Protein AF-A0A0C3SLC2-F1 (afdb_monomer_lite)

Organism: Guillardia theta (strain CCMP2712) (NCBI:txid905079)

Secondary structure (DSSP, 8-state):
-HHHHHHHHHHHHHHHHHHHHHHHHHHHHHHHHHHHHHHHHHHHHHTHHHHHHHHHHHHHHHHHHHHHHHHHHHHHHHHHHHS---GGG--TT-S---PPP---

Radius of gyration: 35.11 Å; chains: 1; bounding box: 66×22×99 Å

pLDDT: mean 87.23, std 9.76, range [55.03, 98.19]

Foldseek 3Di:
DVPVVVVVVVVVVVVVVVVVVVVVVVVVVVVVVVVVVVVVVVCCVPVVVVVVVVVVVLVVLVVVLVVVVVVLVVVVVCCVVPPVDDPVPDDPVSDDPDDRDDDD

Structure (mmCIF, N/CA/C/O backbone):
data_AF-A0A0C3SLC2-F1
#
_entry.id   AF-A0A0C3SLC2-F1
#
loop_
_atom_site.group_PDB
_atom_site.id
_atom_site.type_symbol
_atom_site.label_atom_id
_atom_site.label_alt_id
_atom_site.label_comp_id
_atom_site.label_asym_id
_atom_site.label_entity_id
_atom_site.label_seq_id
_atom_site.pdbx_PDB_ins_code
_atom_site.Cartn_x
_atom_site.Cartn_y
_atom_site.Cartn_z
_atom_site.occupancy
_atom_site.B_iso_or_equiv
_atom_site.auth_seq_id
_atom_site.auth_comp_id
_atom_site.auth_asym_id
_atom_site.auth_atom_id
_atom_site.pdbx_PDB_model_num
ATOM 1 N N . MET A 1 1 ? -28.965 -12.000 59.601 1.00 55.03 1 MET A N 1
ATOM 2 C CA . MET A 1 1 ? -29.906 -11.340 58.668 1.00 55.03 1 MET A CA 1
ATOM 3 C C . MET A 1 1 ? -29.358 -10.063 58.029 1.00 55.03 1 MET A C 1
ATOM 5 O O . MET A 1 1 ? -29.663 -9.844 56.874 1.00 55.03 1 MET A O 1
ATOM 9 N N . GLY A 1 2 ? -28.530 -9.235 58.686 1.00 63.81 2 GLY A N 1
ATOM 10 C CA . GLY A 1 2 ? -28.036 -7.986 58.066 1.00 63.81 2 GLY A CA 1
ATOM 11 C C . GLY A 1 2 ? -26.857 -8.105 57.081 1.00 63.81 2 GLY A C 1
ATOM 12 O O . GLY A 1 2 ? -26.556 -7.140 56.390 1.00 63.81 2 GLY A O 1
ATOM 13 N N . THR A 1 3 ? -26.159 -9.242 57.029 1.00 70.75 3 THR A N 1
ATOM 14 C CA . THR A 1 3 ? -24.989 -9.459 56.154 1.00 70.75 3 THR A CA 1
ATOM 15 C C . THR A 1 3 ? -25.359 -9.944 54.755 1.00 70.75 3 THR A C 1
ATOM 17 O O . THR A 1 3 ? -24.746 -9.498 53.793 1.00 70.75 3 THR A O 1
ATOM 20 N N . GLU A 1 4 ? -26.368 -10.807 54.637 1.00 70.81 4 GLU A N 1
ATOM 21 C CA . GLU A 1 4 ? -26.868 -11.307 53.346 1.00 70.81 4 GLU A CA 1
ATOM 22 C C . GLU A 1 4 ? -27.556 -10.194 52.547 1.00 70.81 4 GLU A C 1
ATOM 24 O O . GLU A 1 4 ? -27.229 -9.995 51.385 1.00 70.81 4 GLU A O 1
ATOM 29 N N . ILE A 1 5 ? -28.381 -9.367 53.202 1.00 75.69 5 ILE A N 1
ATOM 30 C CA . ILE A 1 5 ? -29.063 -8.225 52.563 1.00 75.69 5 ILE A CA 1
ATOM 31 C C . ILE A 1 5 ? -28.057 -7.240 51.942 1.00 75.69 5 ILE A C 1
ATOM 33 O O . ILE A 1 5 ? -28.233 -6.800 50.813 1.00 75.69 5 ILE A O 1
ATOM 37 N N . LYS A 1 6 ? -26.952 -6.944 52.641 1.00 79.50 6 LYS A N 1
ATOM 38 C CA . LYS A 1 6 ? -25.892 -6.063 52.117 1.00 79.50 6 LYS A CA 1
ATOM 39 C C . LYS A 1 6 ? -25.113 -6.681 50.956 1.00 79.50 6 LYS A C 1
ATOM 41 O O . LYS A 1 6 ? -24.596 -5.956 50.110 1.00 79.50 6 LYS A O 1
ATOM 46 N N . ALA A 1 7 ? -24.959 -8.004 50.951 1.00 82.44 7 ALA A N 1
ATOM 47 C CA . ALA A 1 7 ? -24.297 -8.708 49.859 1.00 82.44 7 ALA A CA 1
ATOM 48 C C . ALA A 1 7 ? -25.166 -8.695 48.593 1.00 82.44 7 ALA A C 1
ATOM 50 O O . ALA A 1 7 ? -24.637 -8.472 47.506 1.00 82.44 7 ALA A O 1
ATOM 51 N N . ASP A 1 8 ? -26.483 -8.843 48.748 1.00 81.25 8 ASP A N 1
ATOM 52 C CA . ASP A 1 8 ? -27.445 -8.751 47.650 1.00 81.25 8 ASP A CA 1
ATOM 53 C C . ASP A 1 8 ? -27.524 -7.329 47.074 1.00 81.25 8 ASP A C 1
ATOM 55 O O . ASP A 1 8 ? -27.442 -7.163 45.859 1.00 81.25 8 ASP A O 1
ATOM 59 N N . GLU A 1 9 ? -27.595 -6.294 47.921 1.00 86.25 9 GLU A N 1
ATOM 60 C CA . GLU A 1 9 ? -27.568 -4.884 47.486 1.00 86.25 9 GLU A CA 1
ATOM 61 C C . GLU A 1 9 ? -26.309 -4.569 46.669 1.00 86.25 9 GLU A C 1
ATOM 63 O O . GLU A 1 9 ? -26.393 -4.017 45.572 1.00 86.25 9 GLU A O 1
ATOM 68 N N . LYS A 1 10 ? -25.142 -5.005 47.154 1.00 88.19 10 LYS A N 1
ATOM 69 C CA . LYS A 1 10 ? -23.880 -4.849 46.426 1.00 88.19 10 LYS A CA 1
ATOM 70 C C . LYS A 1 10 ? -23.880 -5.612 45.099 1.00 88.19 10 LYS A C 1
ATOM 72 O O . LYS A 1 10 ? -23.393 -5.096 44.097 1.00 88.19 10 LYS A O 1
ATOM 77 N N . GLY A 1 11 ? -24.425 -6.827 45.078 1.00 86.94 11 GLY A N 1
ATOM 78 C CA . GLY A 1 11 ? -24.549 -7.621 43.856 1.00 86.94 11 GLY A CA 1
ATOM 79 C C . GLY A 1 11 ? -25.418 -6.936 42.798 1.00 86.94 11 GLY A C 1
ATOM 80 O O . GLY A 1 11 ? -25.085 -6.976 41.613 1.00 86.94 11 GLY A O 1
ATOM 81 N N . ILE A 1 12 ? -26.494 -6.266 43.219 1.00 91.19 12 ILE A N 1
ATOM 82 C CA . ILE A 1 12 ? -27.358 -5.468 42.341 1.00 91.19 12 ILE A CA 1
ATOM 83 C C . ILE A 1 12 ? -26.593 -4.259 41.793 1.00 91.19 12 ILE A C 1
ATOM 85 O O . ILE A 1 12 ? -26.577 -4.064 40.579 1.00 91.19 12 ILE A O 1
ATOM 89 N N . GLU A 1 13 ? -25.908 -3.494 42.647 1.00 92.06 13 GLU A N 1
ATOM 90 C CA . GLU A 1 13 ? -25.113 -2.332 42.221 1.00 92.06 13 GLU A CA 1
ATOM 91 C C . GLU A 1 13 ? -24.005 -2.716 41.227 1.00 92.06 13 GLU A C 1
ATOM 93 O O . GLU A 1 13 ? -23.833 -2.065 40.191 1.00 92.06 13 GLU A O 1
ATOM 98 N N . ASP A 1 14 ? -23.281 -3.806 41.496 1.00 92.69 14 ASP A N 1
ATOM 99 C CA . ASP A 1 14 ? -22.228 -4.315 40.615 1.00 92.69 14 ASP A CA 1
ATOM 100 C C . ASP A 1 14 ? -22.802 -4.718 39.243 1.00 92.69 14 ASP A C 1
ATOM 102 O O . ASP A 1 14 ? -22.228 -4.395 38.193 1.00 92.69 14 ASP A O 1
ATOM 106 N N . TYR A 1 15 ? -23.965 -5.375 39.235 1.00 94.44 15 TYR A N 1
ATOM 107 C CA . TYR A 1 15 ? -24.653 -5.794 38.016 1.00 94.44 15 TYR A CA 1
ATOM 108 C C . TYR A 1 15 ? -25.186 -4.606 37.201 1.00 94.44 15 TYR A C 1
ATOM 110 O O . TYR A 1 15 ? -24.998 -4.546 35.981 1.00 94.44 15 TYR A O 1
ATOM 118 N N . GLU A 1 16 ? -25.800 -3.621 37.855 1.00 95.56 16 GLU A N 1
ATOM 119 C CA . GLU A 1 16 ? -26.253 -2.382 37.216 1.00 95.56 16 GLU A CA 1
ATOM 120 C C . GLU A 1 16 ? -25.080 -1.591 36.624 1.00 95.56 16 GLU A C 1
ATOM 122 O O . GLU A 1 16 ? -25.159 -1.103 35.487 1.00 95.56 16 GLU A O 1
ATOM 127 N N . GLY A 1 17 ? -23.957 -1.532 37.344 1.00 95.88 17 GLY A N 1
ATOM 128 C CA . GLY A 1 17 ? -22.719 -0.917 36.879 1.00 95.88 17 GLY A CA 1
ATOM 129 C C . GLY A 1 17 ? -22.146 -1.602 35.637 1.00 95.88 17 GLY A C 1
ATOM 130 O O . GLY A 1 17 ? -21.649 -0.929 34.726 1.00 95.88 17 GLY A O 1
ATOM 131 N N . GLU A 1 18 ? -22.227 -2.928 35.551 1.00 96.44 18 GLU A N 1
ATOM 132 C CA . GLU A 1 18 ? -21.789 -3.671 34.367 1.00 96.44 18 GLU A CA 1
ATOM 133 C C . GLU A 1 18 ? -22.730 -3.461 33.173 1.00 96.44 18 GLU A C 1
ATOM 135 O O . GLU A 1 18 ? -22.276 -3.194 32.056 1.00 96.44 18 GLU A O 1
ATOM 140 N N . ILE A 1 19 ? -24.048 -3.459 33.397 1.00 97.12 19 ILE A N 1
ATOM 141 C CA . ILE A 1 19 ? -25.031 -3.129 32.354 1.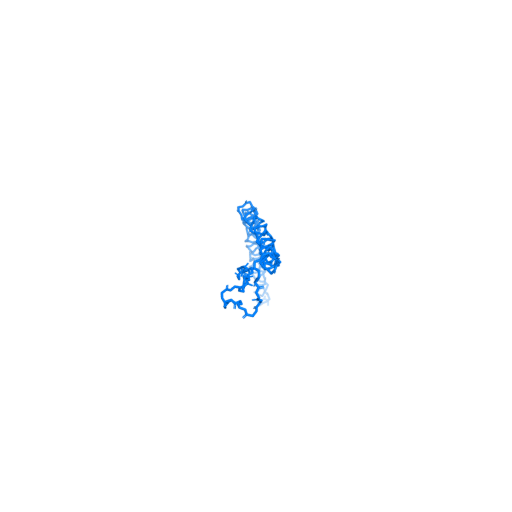00 97.12 19 ILE A CA 1
ATOM 142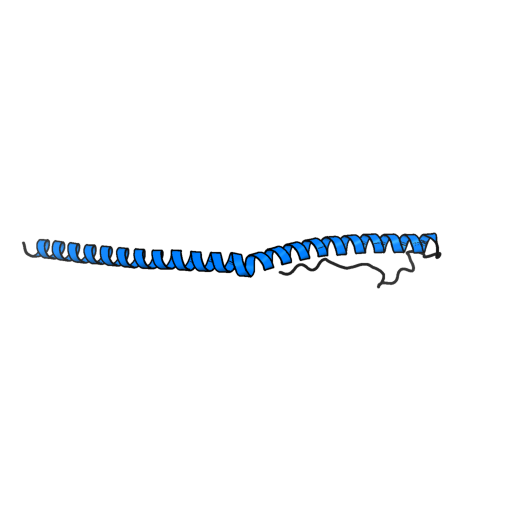 C C . ILE A 1 19 ? -24.774 -1.732 31.784 1.00 97.12 19 ILE A C 1
ATOM 144 O O . ILE A 1 19 ? -24.828 -1.540 30.563 1.00 97.12 19 ILE A O 1
ATOM 148 N N . LEU A 1 20 ? -24.500 -0.746 32.640 1.00 96.88 20 LEU A N 1
ATOM 149 C CA . LEU A 1 20 ? -24.211 0.616 32.204 1.00 96.88 20 LEU A CA 1
ATOM 150 C C . LEU A 1 20 ? -22.947 0.665 31.336 1.00 96.88 20 LEU A C 1
ATOM 152 O O . LEU A 1 20 ? -22.976 1.252 30.248 1.00 96.88 20 LEU A O 1
ATOM 156 N N . ARG A 1 21 ? -21.870 -0.002 31.765 1.00 97.19 21 ARG A N 1
ATOM 157 C CA . ARG A 1 21 ? -20.616 -0.108 31.003 1.00 97.19 21 ARG A CA 1
ATOM 158 C C . ARG A 1 21 ? -20.832 -0.748 29.636 1.00 97.19 21 ARG A C 1
ATOM 160 O O . ARG A 1 21 ? -20.379 -0.206 28.623 1.00 97.19 21 ARG A O 1
ATOM 167 N N . LEU A 1 22 ? -21.580 -1.848 29.571 1.00 97.88 22 LEU A N 1
ATOM 168 C CA . LEU A 1 22 ? -21.890 -2.529 28.314 1.00 97.88 22 LEU A CA 1
ATOM 169 C C . LEU A 1 22 ? -22.734 -1.658 27.376 1.00 97.88 22 LEU A C 1
ATOM 171 O O . LEU A 1 22 ? -22.454 -1.602 26.175 1.00 97.88 22 LEU A O 1
ATOM 175 N N . LYS A 1 23 ? -23.723 -0.921 27.897 1.00 97.88 23 LYS A N 1
ATOM 176 C CA . LYS A 1 23 ? -24.522 0.030 27.105 1.00 97.88 23 LYS A CA 1
ATOM 177 C C . LYS A 1 23 ? -23.649 1.137 26.517 1.00 97.88 23 LYS A C 1
ATOM 179 O O . LYS A 1 23 ? -23.709 1.385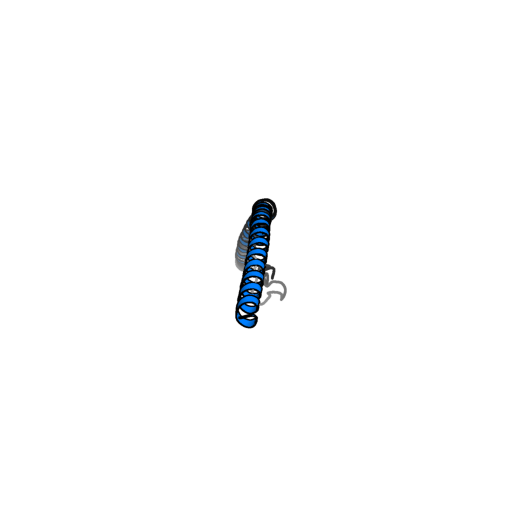 25.314 1.00 97.88 23 LYS A O 1
ATOM 184 N N . GLN A 1 24 ? -22.791 1.752 27.328 1.00 97.69 24 GLN A N 1
ATOM 185 C CA . GLN A 1 24 ? -21.860 2.782 26.863 1.00 97.69 24 GLN A CA 1
ATOM 186 C C . GLN A 1 24 ? -20.899 2.235 25.804 1.00 97.69 24 GLN A C 1
ATOM 188 O O . GLN A 1 24 ? -20.687 2.869 24.767 1.00 97.69 24 GLN A O 1
ATOM 193 N N . ARG A 1 25 ? -20.364 1.026 26.014 1.00 97.56 25 ARG A N 1
ATOM 194 C CA . ARG A 1 25 ? -19.469 0.376 25.054 1.00 97.56 25 ARG A CA 1
ATOM 195 C C . ARG A 1 25 ? -20.171 0.084 23.733 1.00 97.56 25 ARG A C 1
ATOM 197 O O . ARG A 1 25 ? -19.587 0.328 22.680 1.00 97.56 25 ARG A O 1
ATOM 204 N N . LYS A 1 26 ? -21.418 -0.388 23.774 1.00 97.88 26 LYS A N 1
ATOM 205 C CA . LYS A 1 26 ? -22.240 -0.621 22.581 1.00 97.88 26 LYS A CA 1
ATOM 206 C C . LYS A 1 26 ? -22.437 0.665 21.782 1.00 97.88 26 LYS A C 1
ATOM 208 O O . LYS A 1 26 ? -22.209 0.663 20.576 1.00 97.88 26 LYS A O 1
ATOM 213 N N . GLU A 1 27 ? -22.815 1.759 22.438 1.00 97.81 27 GLU A N 1
ATOM 214 C CA . GLU A 1 27 ? -23.023 3.041 21.756 1.00 97.81 27 GLU A CA 1
ATOM 215 C C . GLU A 1 27 ? -21.722 3.616 21.187 1.00 97.81 27 GLU A C 1
ATOM 217 O O . GLU A 1 27 ? -21.700 4.108 20.059 1.00 97.81 27 GLU A O 1
ATOM 222 N N . PHE A 1 28 ? -20.609 3.475 21.906 1.00 97.56 28 PHE A N 1
ATOM 223 C CA . PHE A 1 28 ? -19.291 3.831 21.387 1.00 97.56 28 PHE A CA 1
ATOM 224 C C . PHE A 1 28 ? -18.928 3.031 20.128 1.00 97.56 28 PHE A C 1
ATOM 226 O O . PHE A 1 28 ? -18.495 3.607 19.131 1.00 97.56 28 PHE A O 1
ATOM 233 N N . LEU A 1 29 ? -19.127 1.710 20.145 1.00 98.19 29 LEU A N 1
ATOM 234 C CA . LEU A 1 29 ? -18.819 0.849 19.002 1.00 98.19 29 LEU A CA 1
ATOM 235 C C . LEU A 1 29 ? -19.706 1.160 17.795 1.00 98.19 29 LEU A C 1
ATOM 237 O O . LEU A 1 29 ? -19.191 1.231 16.684 1.00 98.19 29 LEU A O 1
ATOM 241 N N . LYS A 1 30 ? -21.002 1.418 17.998 1.00 98.06 30 LYS A N 1
ATOM 242 C CA . LYS A 1 30 ? -21.900 1.858 16.919 1.00 98.06 30 LYS A CA 1
ATOM 243 C C . LYS A 1 30 ? -21.397 3.134 16.250 1.00 98.06 30 LYS A C 1
ATOM 245 O O . LYS A 1 30 ? -21.322 3.181 15.027 1.00 98.06 30 LYS A O 1
ATOM 250 N N . LYS A 1 31 ? -20.994 4.138 17.039 1.00 97.75 31 LYS A N 1
ATOM 251 C CA . LYS A 1 31 ? -20.415 5.382 16.505 1.00 97.75 31 LYS A CA 1
ATOM 252 C C . LYS A 1 31 ? -19.146 5.112 15.701 1.00 97.75 31 LYS A C 1
ATOM 254 O O . LYS A 1 31 ? -19.009 5.628 14.599 1.00 97.75 31 LYS A O 1
ATOM 259 N N . ARG A 1 32 ? -18.253 4.256 16.212 1.00 97.88 32 ARG A N 1
ATOM 260 C CA . ARG A 1 32 ? -17.026 3.875 15.496 1.00 97.88 32 ARG A CA 1
ATOM 261 C C . ARG A 1 32 ? -17.293 3.151 14.184 1.00 97.88 32 ARG A C 1
ATOM 263 O O . ARG A 1 32 ? -16.561 3.376 13.232 1.00 97.88 32 ARG A O 1
ATOM 270 N N . ILE A 1 33 ? -18.305 2.288 14.127 1.00 98.00 33 ILE A N 1
ATOM 271 C CA . ILE A 1 33 ? -18.667 1.590 12.888 1.00 98.00 33 ILE A CA 1
ATOM 272 C C . ILE A 1 33 ? -19.071 2.605 11.818 1.00 98.00 33 ILE A C 1
ATOM 274 O O . ILE A 1 33 ? -18.523 2.554 10.723 1.00 98.00 33 ILE A O 1
ATOM 278 N N . VAL A 1 34 ? -19.952 3.551 12.155 1.00 97.75 34 VAL A N 1
ATOM 279 C CA . VAL A 1 34 ? -20.393 4.596 11.217 1.00 97.75 34 VAL A CA 1
ATOM 280 C C . VAL A 1 34 ? -19.208 5.442 10.748 1.00 97.75 34 VAL A C 1
ATOM 282 O O . VAL A 1 34 ? -18.988 5.571 9.550 1.00 97.75 34 VAL A O 1
ATOM 285 N N . GLN A 1 35 ? -18.374 5.921 11.676 1.00 96.94 35 GLN A N 1
ATOM 286 C CA . GLN A 1 35 ? -17.183 6.712 11.339 1.00 96.94 35 GLN A CA 1
ATOM 287 C C . GLN A 1 35 ? -16.205 5.952 10.436 1.00 96.94 35 GLN A C 1
ATOM 289 O O . GLN A 1 35 ? -15.666 6.513 9.487 1.00 96.94 35 GLN A O 1
ATOM 294 N N . ASN A 1 36 ? -15.977 4.666 10.708 1.00 96.81 36 ASN A N 1
ATOM 295 C CA . ASN A 1 36 ? -15.097 3.841 9.886 1.00 96.81 36 ASN A CA 1
ATOM 296 C C . ASN A 1 36 ? -15.679 3.606 8.486 1.00 96.81 36 ASN A C 1
ATOM 298 O O . ASN A 1 36 ? -14.923 3.562 7.521 1.00 96.81 36 ASN A O 1
ATOM 302 N N . GLN A 1 37 ? -17.000 3.449 8.367 1.00 97.25 37 GLN A N 1
ATOM 303 C CA . GLN A 1 37 ? -17.675 3.306 7.076 1.00 97.25 37 GLN A CA 1
ATOM 304 C C . GLN A 1 37 ? -17.572 4.590 6.249 1.00 97.25 37 GLN A C 1
ATOM 306 O O . GLN A 1 37 ? -17.235 4.525 5.070 1.00 97.25 37 GLN A O 1
ATOM 311 N N . GLU A 1 38 ? -17.796 5.751 6.867 1.00 95.81 38 GLU A N 1
ATOM 312 C CA . GLU A 1 38 ? -17.618 7.056 6.220 1.00 95.81 38 GLU A CA 1
ATOM 313 C C . GLU A 1 38 ? -16.169 7.263 5.771 1.00 95.81 38 GLU A C 1
ATOM 315 O O . GLU A 1 38 ? -15.916 7.679 4.640 1.00 95.81 38 GLU A O 1
ATOM 320 N N . TRP A 1 39 ? -15.210 6.917 6.632 1.00 95.25 39 TRP A N 1
ATOM 321 C CA . TRP A 1 39 ? -13.791 7.009 6.310 1.00 95.25 39 TRP A CA 1
ATOM 322 C C . TRP A 1 39 ? -13.396 6.086 5.152 1.00 95.25 39 TRP A C 1
ATOM 324 O O . TRP A 1 39 ? -12.703 6.528 4.238 1.00 95.25 39 TRP A O 1
ATOM 334 N N . ALA A 1 40 ? -13.866 4.835 5.149 1.00 94.44 40 ALA A N 1
ATOM 335 C CA . ALA A 1 40 ? -13.606 3.893 4.062 1.00 94.44 40 ALA A CA 1
ATOM 336 C C . ALA A 1 40 ? -14.199 4.391 2.735 1.00 94.44 40 ALA A C 1
ATOM 338 O O . ALA A 1 40 ? -13.503 4.421 1.726 1.00 94.44 40 ALA A O 1
ATOM 339 N N . ALA A 1 41 ? -15.440 4.888 2.752 1.00 94.88 41 ALA A N 1
ATOM 340 C CA . ALA A 1 41 ? -16.073 5.454 1.564 1.00 94.88 41 ALA A CA 1
ATOM 341 C C . ALA A 1 41 ? -15.312 6.678 1.024 1.00 94.88 41 ALA A C 1
ATOM 343 O O . ALA A 1 41 ? -15.152 6.833 -0.188 1.00 94.88 41 ALA A O 1
ATOM 344 N N . HIS A 1 42 ? -14.811 7.541 1.912 1.00 93.00 42 HIS A N 1
ATOM 345 C CA . HIS A 1 42 ? -13.971 8.671 1.525 1.00 93.00 42 HIS A CA 1
ATOM 346 C C . HIS A 1 42 ? -12.629 8.209 0.942 1.00 93.00 42 HIS A C 1
ATOM 348 O O . HIS A 1 42 ? -12.166 8.761 -0.055 1.00 93.00 42 HIS A O 1
ATOM 354 N N . TYR A 1 43 ? -12.002 7.194 1.538 1.00 91.25 43 TYR A N 1
ATOM 355 C CA . TYR A 1 43 ? -10.763 6.619 1.025 1.00 91.25 43 TYR A CA 1
ATOM 356 C C . TYR A 1 43 ? -10.948 6.050 -0.385 1.00 91.25 43 TYR A C 1
ATOM 358 O O . TYR A 1 43 ? -10.199 6.410 -1.294 1.00 91.25 43 TYR A O 1
ATOM 366 N N . ASP A 1 44 ? -11.979 5.235 -0.594 1.00 90.31 44 ASP A N 1
ATOM 367 C CA . ASP A 1 44 ? -12.267 4.622 -1.892 1.00 90.31 44 ASP A CA 1
ATOM 368 C C . ASP A 1 44 ? -12.538 5.671 -2.972 1.00 90.31 44 ASP A C 1
ATOM 370 O O . ASP A 1 44 ? -12.112 5.509 -4.114 1.00 90.31 44 ASP A O 1
ATOM 374 N N . LYS A 1 45 ? -13.205 6.773 -2.613 1.00 90.06 45 LYS A N 1
ATOM 375 C CA . LYS A 1 45 ? -13.501 7.868 -3.538 1.00 90.06 45 LYS A CA 1
ATOM 376 C C . LYS A 1 45 ? -12.265 8.695 -3.896 1.00 90.06 45 LYS A C 1
ATOM 378 O O . LYS A 1 45 ? -12.044 8.975 -5.071 1.00 90.06 45 LYS A O 1
ATOM 383 N N . GLU A 1 46 ? -11.502 9.129 -2.899 1.00 87.94 46 GLU A N 1
ATOM 384 C CA . GLU A 1 46 ? -10.444 10.129 -3.094 1.00 87.94 46 GLU A CA 1
ATOM 385 C C . GLU A 1 46 ? -9.079 9.483 -3.379 1.00 87.94 46 GLU A C 1
ATOM 387 O O . GLU A 1 46 ? -8.324 9.957 -4.227 1.00 87.94 46 GLU A O 1
ATOM 392 N N . PHE A 1 47 ? -8.759 8.372 -2.709 1.00 85.12 47 PHE A N 1
ATOM 393 C CA . PHE A 1 47 ? -7.456 7.707 -2.806 1.00 85.12 47 PHE A CA 1
ATOM 394 C C . PHE A 1 47 ? -7.478 6.470 -3.704 1.00 85.12 47 PHE A C 1
ATOM 396 O O . PHE A 1 47 ? -6.482 6.205 -4.378 1.00 85.12 47 PHE A O 1
ATOM 403 N N . GLY A 1 48 ? -8.598 5.749 -3.782 1.00 87.94 48 GLY A N 1
ATOM 404 C CA . GLY A 1 48 ? -8.749 4.581 -4.659 1.00 87.94 48 GLY A CA 1
ATOM 405 C C . GLY A 1 48 ? -8.310 4.837 -6.113 1.00 87.94 48 GLY A C 1
ATOM 406 O O . GLY A 1 48 ? -7.462 4.101 -6.627 1.00 87.94 48 GLY A O 1
ATOM 407 N N . PRO A 1 49 ? -8.781 5.914 -6.778 1.00 91.81 49 PRO A N 1
ATOM 408 C CA . PRO A 1 49 ? -8.360 6.249 -8.138 1.00 91.81 49 PRO A CA 1
ATOM 409 C C . PRO A 1 49 ? -6.870 6.583 -8.255 1.00 91.81 49 PRO A C 1
ATOM 411 O O . PRO A 1 49 ? -6.252 6.293 -9.279 1.00 91.81 49 PRO A O 1
ATOM 414 N N . PHE A 1 50 ? -6.284 7.193 -7.222 1.00 88.12 50 PHE A N 1
ATOM 415 C CA . PHE A 1 50 ? -4.858 7.505 -7.197 1.00 88.12 50 PHE A CA 1
ATOM 416 C C . PHE A 1 50 ? -4.015 6.231 -7.125 1.00 88.12 50 PHE A C 1
ATOM 418 O O . PHE A 1 50 ? -3.087 6.082 -7.916 1.00 88.12 50 PHE A O 1
ATOM 425 N N . VAL A 1 51 ? -4.371 5.293 -6.241 1.00 88.31 51 VAL A N 1
ATOM 426 C CA . VAL A 1 51 ? -3.691 3.992 -6.124 1.00 88.31 51 VAL A CA 1
ATOM 427 C C . VAL A 1 51 ? -3.789 3.219 -7.439 1.00 88.31 51 VAL A C 1
ATOM 429 O O . VAL A 1 51 ? -2.777 2.750 -7.952 1.00 88.31 51 VAL A O 1
ATOM 432 N N . ALA A 1 52 ? -4.977 3.174 -8.047 1.00 88.94 52 ALA A N 1
ATOM 433 C CA . ALA A 1 52 ? -5.171 2.511 -9.334 1.00 88.94 52 ALA A CA 1
ATOM 434 C C . ALA A 1 52 ? -4.310 3.128 -10.451 1.00 88.94 52 ALA A C 1
ATOM 436 O O . ALA A 1 52 ? -3.666 2.402 -11.210 1.00 88.94 52 ALA A O 1
ATOM 437 N N . LYS A 1 53 ? -4.251 4.466 -10.533 1.00 89.25 53 LYS A N 1
ATOM 438 C CA . LYS A 1 53 ? -3.376 5.160 -11.489 1.00 89.25 53 LYS A CA 1
ATOM 439 C C . LYS A 1 53 ? -1.908 4.881 -11.221 1.00 89.25 53 LYS A C 1
ATOM 441 O O . LYS A 1 53 ? -1.153 4.660 -12.159 1.00 89.25 53 LYS A O 1
ATOM 446 N N . TYR A 1 54 ? -1.498 4.908 -9.963 1.00 88.81 54 TYR A N 1
ATOM 447 C CA . TYR A 1 54 ? -0.126 4.624 -9.580 1.00 88.81 54 TYR A CA 1
ATOM 448 C C . TYR A 1 54 ? 0.291 3.210 -10.017 1.00 88.81 54 TYR A C 1
ATOM 450 O O . TYR A 1 54 ? 1.323 3.056 -10.669 1.00 88.81 54 TYR A O 1
ATOM 458 N N . ASP A 1 55 ? -0.546 2.199 -9.782 1.00 88.56 55 ASP A N 1
ATOM 459 C CA . ASP A 1 55 ? -0.299 0.829 -10.248 1.00 88.56 55 ASP A CA 1
ATOM 460 C C . ASP A 1 55 ? -0.208 0.734 -11.777 1.00 88.56 55 ASP A C 1
ATOM 462 O O . ASP A 1 55 ? 0.632 0.005 -12.316 1.00 88.56 55 ASP A O 1
ATOM 466 N N . GLU A 1 56 ? -1.057 1.469 -12.498 1.00 91.00 56 GLU A N 1
ATOM 467 C CA . GLU A 1 56 ? -0.986 1.561 -13.955 1.00 91.00 56 GLU A CA 1
ATOM 468 C C . GLU A 1 56 ? 0.339 2.186 -14.415 1.00 91.00 56 GLU A C 1
ATOM 470 O O . GLU A 1 56 ? 1.032 1.606 -15.255 1.00 91.00 56 GLU A O 1
ATOM 475 N N . PHE A 1 57 ? 0.734 3.319 -13.830 1.00 89.69 57 PHE A N 1
ATOM 476 C CA . PHE A 1 57 ? 2.002 3.982 -14.136 1.00 89.69 57 PHE A CA 1
ATOM 477 C C . PHE A 1 57 ? 3.194 3.056 -13.896 1.00 89.69 57 PHE A C 1
ATOM 479 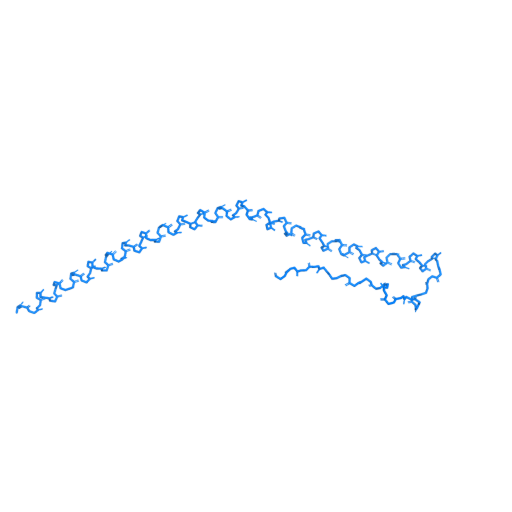O O . PHE A 1 57 ? 4.080 2.966 -14.745 1.00 89.69 57 PHE A O 1
ATOM 486 N N . MET A 1 58 ? 3.199 2.309 -12.793 1.00 88.44 58 MET A N 1
ATOM 487 C CA . MET A 1 58 ? 4.269 1.359 -12.484 1.00 88.44 58 MET A CA 1
ATOM 488 C C . MET A 1 58 ? 4.372 0.238 -13.527 1.00 88.44 58 MET A C 1
ATOM 490 O O . MET A 1 58 ? 5.478 -0.127 -13.936 1.00 88.44 58 MET A O 1
ATOM 494 N N . LYS A 1 59 ? 3.238 -0.271 -14.028 1.00 88.62 59 LYS A N 1
ATOM 495 C CA . LYS A 1 59 ? 3.220 -1.247 -15.132 1.00 88.62 59 LYS A CA 1
ATOM 496 C C . LYS A 1 59 ? 3.758 -0.643 -16.429 1.00 88.62 59 LYS A C 1
ATOM 498 O O . LYS A 1 59 ? 4.551 -1.285 -17.116 1.00 88.62 59 LYS A O 1
ATOM 503 N N . GLN A 1 60 ? 3.367 0.588 -16.757 1.00 89.88 60 GLN A N 1
ATOM 504 C CA . GLN A 1 60 ? 3.863 1.282 -17.947 1.00 89.88 60 GLN A CA 1
ATOM 505 C C . GLN A 1 60 ? 5.372 1.543 -17.865 1.00 89.88 60 GLN A C 1
ATOM 507 O O . GLN A 1 60 ? 6.080 1.334 -18.851 1.00 89.88 60 GLN A O 1
ATOM 512 N N . MET A 1 61 ? 5.893 1.924 -16.694 1.00 88.88 61 MET A N 1
ATOM 513 C CA . MET A 1 61 ? 7.333 2.098 -16.495 1.00 88.88 61 MET A CA 1
ATOM 514 C C . MET A 1 61 ? 8.103 0.801 -16.759 1.00 88.88 61 MET A C 1
ATOM 516 O O . MET A 1 61 ? 9.101 0.835 -17.475 1.00 88.88 61 MET A O 1
ATOM 520 N N . ASP A 1 62 ? 7.641 -0.346 -16.253 1.00 87.00 62 ASP A N 1
ATOM 521 C CA . ASP A 1 62 ? 8.288 -1.641 -16.519 1.00 87.00 62 ASP A CA 1
ATOM 522 C C . ASP A 1 62 ? 8.368 -1.950 -18.025 1.00 87.00 62 ASP A C 1
ATOM 524 O O . ASP A 1 62 ? 9.423 -2.340 -18.533 1.00 87.00 62 ASP A O 1
ATOM 528 N N . VAL A 1 63 ? 7.284 -1.691 -18.763 1.00 90.50 63 VAL A N 1
ATOM 529 C CA . VAL A 1 63 ? 7.259 -1.833 -20.227 1.00 90.50 63 VAL A CA 1
ATOM 530 C C . VAL A 1 63 ? 8.262 -0.887 -20.894 1.00 90.50 63 VAL A C 1
ATOM 532 O O . VAL A 1 63 ? 9.019 -1.321 -21.764 1.00 90.50 63 VAL A O 1
ATOM 535 N N . LEU A 1 64 ? 8.328 0.379 -20.474 1.00 90.00 64 LEU A N 1
ATOM 536 C CA . LEU A 1 64 ? 9.279 1.355 -21.018 1.00 90.00 64 LEU A CA 1
ATOM 537 C C . LEU A 1 64 ? 10.731 0.925 -20.794 1.00 90.00 64 LEU A C 1
ATOM 539 O O . LEU A 1 64 ? 11.525 0.954 -21.734 1.00 90.00 64 LEU A O 1
ATOM 543 N N . TYR A 1 65 ? 11.082 0.464 -19.591 1.00 88.75 65 TYR A N 1
ATOM 544 C CA . TYR A 1 65 ? 12.432 -0.024 -19.304 1.00 88.75 65 TYR A CA 1
ATOM 545 C C . TYR A 1 65 ? 12.783 -1.270 -20.119 1.00 88.75 65 TYR A C 1
ATOM 547 O O . TYR A 1 65 ? 13.904 -1.373 -20.625 1.00 88.75 65 TYR A O 1
ATOM 555 N N . LYS A 1 66 ? 11.844 -2.210 -20.282 1.00 88.56 66 LYS A N 1
ATOM 556 C CA . LYS A 1 66 ? 12.034 -3.388 -21.143 1.00 88.56 66 LYS A CA 1
ATOM 557 C C . LYS A 1 66 ? 12.267 -2.981 -22.595 1.00 88.56 66 LYS A C 1
ATOM 559 O O . LYS A 1 66 ? 13.237 -3.430 -23.201 1.00 88.56 66 LYS A O 1
ATOM 564 N N . ASN A 1 67 ? 11.445 -2.079 -23.124 1.00 90.88 67 ASN A N 1
ATOM 565 C CA . ASN A 1 67 ? 11.580 -1.581 -24.490 1.00 90.88 67 ASN A CA 1
ATOM 566 C C . ASN A 1 67 ? 12.906 -0.842 -24.702 1.00 90.88 67 ASN A C 1
ATOM 568 O O . ASN A 1 67 ? 13.575 -1.072 -25.706 1.00 90.88 67 ASN A O 1
ATOM 572 N N . ALA A 1 68 ? 13.327 -0.009 -23.747 1.00 89.88 68 ALA A N 1
ATOM 573 C CA . ALA A 1 68 ? 14.605 0.692 -23.810 1.00 89.88 68 ALA A CA 1
ATOM 574 C C . ALA A 1 68 ? 15.796 -0.281 -23.857 1.00 89.88 68 ALA A C 1
ATOM 576 O O . ALA A 1 68 ? 16.701 -0.091 -24.667 1.00 89.88 68 ALA A O 1
ATOM 577 N N . LYS A 1 69 ? 15.769 -1.367 -23.068 1.00 88.88 69 LYS A N 1
ATOM 578 C CA . LYS A 1 69 ? 16.793 -2.429 -23.124 1.00 88.88 69 LYS A CA 1
ATOM 579 C C . LYS A 1 69 ? 16.864 -3.093 -24.496 1.00 88.88 69 LYS A C 1
ATOM 581 O O . LYS A 1 69 ? 17.959 -3.273 -25.023 1.00 88.88 69 LYS A O 1
ATOM 586 N N . VAL A 1 70 ? 15.711 -3.437 -25.072 1.00 91.19 70 VAL A N 1
ATOM 587 C CA . VAL A 1 70 ? 15.638 -4.047 -26.409 1.00 91.19 70 VAL A CA 1
ATOM 588 C C . VAL A 1 70 ? 16.196 -3.091 -27.460 1.00 91.19 70 VAL A C 1
ATOM 590 O O . VAL A 1 70 ? 17.100 -3.461 -28.200 1.00 91.19 70 VAL A O 1
ATOM 593 N N . LYS A 1 71 ? 15.740 -1.835 -27.474 1.00 91.12 71 LYS A N 1
ATOM 594 C CA . LYS A 1 71 ? 16.201 -0.838 -28.449 1.00 91.12 71 LYS A CA 1
ATOM 595 C C . LYS A 1 71 ? 17.676 -0.491 -28.309 1.00 91.12 71 LYS A C 1
ATOM 597 O O . LYS A 1 71 ? 18.339 -0.273 -29.316 1.00 91.12 71 LYS A O 1
ATOM 602 N N . HIS A 1 72 ? 18.208 -0.502 -27.092 1.00 89.19 72 HIS A N 1
ATOM 603 C CA . HIS A 1 72 ? 19.642 -0.370 -26.871 1.00 89.19 72 HIS A CA 1
ATOM 604 C C . HIS A 1 72 ? 20.422 -1.535 -27.502 1.00 89.19 72 HIS A C 1
ATOM 606 O O . HIS A 1 72 ? 21.427 -1.314 -28.172 1.00 89.19 72 HIS A O 1
ATOM 612 N N . ALA A 1 73 ? 19.957 -2.776 -27.325 1.00 88.38 73 ALA A N 1
ATOM 613 C CA . ALA A 1 73 ? 20.580 -3.943 -27.949 1.00 88.38 73 ALA A CA 1
ATOM 614 C C . ALA A 1 73 ? 20.482 -3.906 -29.486 1.00 88.38 73 ALA A C 1
ATOM 616 O O . ALA A 1 73 ? 21.465 -4.207 -30.160 1.00 88.38 73 ALA A O 1
ATOM 617 N N . ASP A 1 74 ? 19.336 -3.492 -30.034 1.00 91.75 74 ASP A N 1
ATOM 618 C CA . ASP A 1 74 ? 19.150 -3.308 -31.479 1.00 91.75 74 ASP A CA 1
ATOM 619 C C . ASP A 1 74 ? 20.111 -2.245 -32.037 1.00 91.75 74 ASP A C 1
ATOM 621 O O . ASP A 1 74 ? 20.724 -2.449 -33.083 1.00 91.75 74 ASP A O 1
ATOM 625 N N . GLY A 1 75 ? 20.298 -1.133 -31.318 1.00 88.94 75 GLY A N 1
ATOM 626 C CA . GLY A 1 75 ? 21.242 -0.081 -31.698 1.00 88.94 75 GLY A CA 1
ATOM 627 C C . GLY A 1 75 ? 22.689 -0.574 -31.754 1.00 88.94 75 GLY A C 1
ATOM 628 O O . GLY A 1 75 ? 23.406 -0.252 -32.697 1.00 88.94 75 GLY A O 1
ATOM 629 N N . LEU A 1 76 ? 23.109 -1.408 -30.795 1.00 88.38 76 LEU A N 1
ATOM 630 C CA . LEU A 1 76 ? 24.442 -2.020 -30.825 1.00 88.38 76 LEU A CA 1
ATOM 631 C C . LEU A 1 76 ? 24.628 -2.924 -32.049 1.00 88.38 76 LEU A C 1
ATOM 633 O O . LEU A 1 76 ? 25.672 -2.851 -32.689 1.00 88.38 76 LEU A O 1
ATOM 637 N N . LYS A 1 77 ? 23.620 -3.730 -32.408 1.00 90.00 77 LYS A N 1
ATOM 638 C CA . LYS A 1 77 ? 23.678 -4.564 -33.621 1.00 90.00 77 LYS A CA 1
ATOM 639 C C . LYS A 1 77 ? 23.839 -3.718 -34.879 1.00 90.00 77 LYS A C 1
ATOM 641 O O . LYS A 1 77 ? 24.720 -3.995 -35.678 1.00 90.00 77 LYS A O 1
ATOM 646 N N . LEU A 1 78 ? 23.059 -2.645 -35.005 1.00 93.12 78 LEU A N 1
ATOM 647 C CA . LEU A 1 78 ? 23.145 -1.727 -36.141 1.00 93.12 78 LEU A CA 1
ATOM 648 C C . LEU A 1 78 ? 24.543 -1.107 -36.274 1.00 93.12 78 LEU A C 1
ATOM 650 O O . LEU A 1 78 ? 25.067 -0.998 -37.380 1.00 93.12 78 LEU A O 1
ATOM 654 N N . LEU A 1 79 ? 25.168 -0.729 -35.156 1.00 89.75 79 LEU A N 1
ATOM 655 C CA . LEU A 1 79 ? 26.538 -0.213 -35.157 1.00 89.75 79 LEU A CA 1
ATOM 656 C C . LEU A 1 79 ? 27.554 -1.273 -35.605 1.00 89.75 79 LEU A C 1
ATOM 658 O O . LEU A 1 79 ? 28.464 -0.955 -36.369 1.00 89.75 79 LEU A O 1
ATOM 662 N N . MET A 1 80 ? 27.395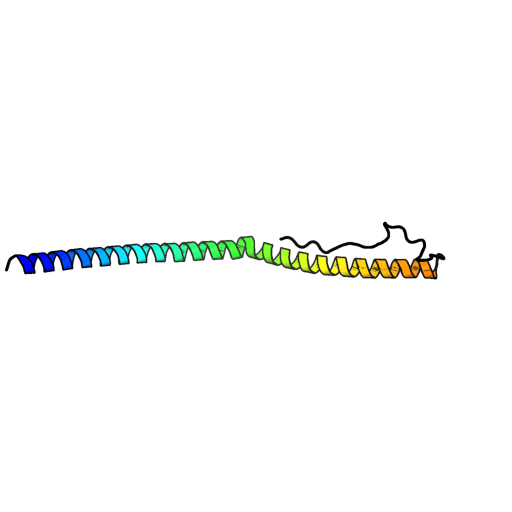 -2.521 -35.157 1.00 89.00 80 MET A N 1
ATOM 663 C CA . MET A 1 80 ? 28.259 -3.633 -35.569 1.00 89.00 80 MET A CA 1
ATOM 664 C C . MET A 1 80 ? 28.106 -3.955 -37.061 1.00 89.00 80 MET A C 1
ATOM 666 O O . MET A 1 80 ? 29.092 -4.250 -37.724 1.00 89.00 80 MET A O 1
ATOM 670 N N . GLU A 1 81 ? 26.882 -3.897 -37.586 1.00 92.81 81 GLU A N 1
ATOM 671 C CA . GLU A 1 81 ? 26.569 -4.273 -38.970 1.00 92.81 81 GLU A CA 1
ATOM 672 C C . GLU A 1 81 ? 26.937 -3.189 -39.990 1.00 92.81 81 GLU A C 1
ATOM 674 O O . GLU A 1 81 ? 27.308 -3.513 -41.117 1.00 92.81 81 GLU A O 1
ATOM 679 N N . HIS A 1 82 ? 26.824 -1.909 -39.621 1.00 94.19 82 HIS A N 1
ATOM 680 C CA . HIS A 1 82 ? 26.888 -0.807 -40.588 1.00 94.19 82 HIS A CA 1
ATOM 681 C C . HIS A 1 82 ? 27.971 0.241 -40.316 1.00 94.19 82 HIS A C 1
ATOM 683 O O . HIS A 1 82 ? 28.184 1.107 -41.163 1.00 94.19 82 HIS A O 1
ATOM 689 N N . PHE A 1 83 ? 28.640 0.197 -39.161 1.00 88.88 83 PHE A N 1
ATOM 690 C CA . PHE A 1 83 ? 29.572 1.247 -38.735 1.00 88.88 83 PHE A CA 1
ATOM 691 C C . PHE A 1 83 ? 30.897 0.705 -38.165 1.00 88.88 83 PHE A C 1
ATOM 693 O O . PHE A 1 83 ? 31.574 1.428 -37.436 1.00 88.88 83 PHE A O 1
ATOM 700 N N . ASP A 1 84 ? 31.260 -0.549 -38.469 1.00 87.50 84 ASP A N 1
ATOM 701 C CA . ASP A 1 84 ? 32.498 -1.219 -38.019 1.00 87.50 84 ASP A CA 1
ATOM 702 C C . ASP A 1 84 ? 32.745 -1.132 -36.498 1.00 87.50 84 ASP A C 1
ATOM 704 O O . ASP A 1 84 ? 33.879 -1.106 -36.010 1.00 87.50 84 ASP A O 1
ATOM 708 N N . TYR A 1 85 ? 31.671 -1.073 -35.710 1.00 85.81 85 TYR A N 1
ATOM 709 C CA . TYR A 1 85 ? 31.779 -1.007 -34.259 1.00 85.81 85 TYR A CA 1
ATOM 710 C C . TYR A 1 85 ? 32.242 -2.349 -33.679 1.00 85.81 85 TYR A C 1
ATOM 712 O O . TYR A 1 85 ? 31.567 -3.369 -33.832 1.00 85.81 85 TYR A O 1
ATOM 720 N N . HIS A 1 86 ? 33.353 -2.335 -32.935 1.00 86.50 86 HIS A N 1
ATOM 721 C CA . HIS A 1 86 ? 33.827 -3.499 -32.184 1.00 86.50 86 HIS A CA 1
ATOM 722 C C . HIS A 1 86 ? 33.440 -3.390 -30.695 1.00 86.50 86 HIS A C 1
ATOM 724 O O . HIS A 1 86 ? 33.782 -2.390 -30.054 1.00 86.50 86 HIS A O 1
ATOM 730 N N . PRO A 1 87 ? 32.799 -4.413 -30.094 1.00 82.81 87 PRO A N 1
ATOM 731 C CA . PRO A 1 87 ? 32.363 -4.387 -28.693 1.00 82.81 87 PRO A CA 1
ATOM 732 C C . PRO A 1 87 ? 33.474 -4.138 -27.661 1.00 82.81 87 PRO A C 1
ATOM 734 O O . PRO A 1 87 ? 33.194 -3.648 -26.571 1.00 82.81 87 PRO A O 1
ATOM 737 N N . GLU A 1 88 ? 34.732 -4.447 -27.982 1.00 84.06 88 GLU A N 1
ATOM 738 C CA . GLU A 1 88 ? 35.875 -4.174 -27.092 1.00 84.06 88 GLU A CA 1
ATOM 739 C C . GLU A 1 88 ? 36.188 -2.676 -26.950 1.00 84.06 88 GLU A C 1
ATOM 741 O O . GLU A 1 88 ? 36.795 -2.266 -25.965 1.00 84.06 88 GLU A O 1
ATOM 746 N N . PHE A 1 89 ? 35.725 -1.840 -27.887 1.00 82.94 89 PHE A N 1
ATOM 747 C CA . PHE A 1 89 ? 35.842 -0.380 -27.807 1.00 82.94 89 PHE A CA 1
ATOM 748 C C . PHE A 1 89 ? 34.638 0.279 -27.122 1.00 82.94 89 PHE A C 1
ATOM 750 O O . PHE A 1 89 ? 34.497 1.505 -27.144 1.00 82.94 89 PHE A O 1
ATOM 757 N N . LYS A 1 90 ? 33.761 -0.521 -26.503 1.00 80.25 90 LYS A N 1
ATOM 758 C CA . LYS A 1 90 ? 32.637 -0.032 -25.709 1.00 80.25 90 LYS A CA 1
ATOM 759 C C . LYS A 1 90 ? 33.134 0.851 -24.566 1.00 80.25 90 LYS A C 1
ATOM 761 O O . LYS A 1 90 ? 33.948 0.429 -23.743 1.00 80.25 90 LYS A O 1
ATOM 766 N N . ARG A 1 91 ? 32.608 2.073 -24.466 1.00 79.00 91 ARG A N 1
ATOM 767 C CA . ARG A 1 91 ? 32.910 2.961 -23.341 1.00 79.00 91 ARG A CA 1
ATOM 768 C C . ARG A 1 91 ? 32.197 2.458 -22.094 1.00 79.00 91 ARG A C 1
ATOM 770 O O . ARG A 1 91 ? 31.121 1.865 -22.150 1.00 79.00 91 ARG A O 1
ATOM 777 N N . TRP A 1 92 ? 32.763 2.777 -20.937 1.00 73.06 92 TRP A N 1
ATOM 778 C CA . TRP A 1 92 ? 32.162 2.464 -19.639 1.00 73.06 92 TRP A CA 1
ATOM 779 C C . TRP A 1 92 ? 30.734 3.034 -19.484 1.00 73.06 92 TRP A C 1
ATOM 781 O O . TRP A 1 92 ? 29.919 2.452 -18.771 1.00 73.06 92 TRP A O 1
ATOM 791 N N . SER A 1 93 ? 30.410 4.121 -20.198 1.00 71.81 93 SER A N 1
ATOM 792 C CA . SER A 1 93 ? 29.088 4.760 -20.245 1.00 71.81 93 SER A CA 1
ATOM 793 C C . SER A 1 93 ? 28.057 4.060 -21.138 1.00 71.81 93 SER A C 1
ATOM 795 O O . SER A 1 93 ? 26.869 4.337 -21.014 1.00 71.81 93 SER A O 1
ATOM 797 N N . ASP A 1 94 ? 28.471 3.152 -22.024 1.00 70.38 94 ASP A N 1
ATOM 798 C CA . ASP A 1 94 ? 27.597 2.563 -23.055 1.00 70.38 94 ASP A CA 1
ATOM 799 C C . ASP A 1 94 ? 26.802 1.353 -22.522 1.00 70.38 94 ASP A C 1
ATOM 801 O O . ASP A 1 94 ? 26.223 0.560 -23.268 1.00 70.38 94 ASP A O 1
ATOM 805 N N . THR A 1 95 ? 26.835 1.118 -21.209 1.00 71.62 95 THR A N 1
ATOM 806 C CA . THR A 1 95 ? 26.065 0.051 -20.569 1.00 71.62 95 THR A CA 1
ATOM 807 C C . THR A 1 95 ? 24.739 0.604 -20.075 1.00 71.62 95 THR A C 1
ATOM 809 O O . THR A 1 95 ? 24.698 1.403 -19.145 1.00 71.62 95 THR A O 1
ATOM 812 N N . PHE A 1 96 ? 23.639 0.123 -20.656 1.00 72.56 96 PHE A N 1
ATOM 813 C CA . PHE A 1 96 ? 22.303 0.413 -20.152 1.00 72.56 96 PHE A CA 1
ATOM 814 C C . PHE A 1 96 ? 22.107 -0.215 -18.762 1.00 72.56 96 PHE A C 1
ATOM 816 O O . PHE A 1 96 ? 21.919 -1.425 -18.632 1.00 72.56 96 PHE A O 1
ATOM 823 N N . SER A 1 97 ? 22.149 0.610 -17.717 1.00 69.38 97 SER A N 1
ATOM 824 C CA . SER A 1 97 ? 22.074 0.195 -16.308 1.00 69.38 97 SER A CA 1
ATOM 825 C C . SER A 1 97 ? 20.733 0.512 -15.645 1.00 69.38 97 SER A C 1
ATOM 827 O O . SER A 1 97 ? 20.605 0.401 -14.427 1.00 69.38 97 SER A O 1
ATOM 829 N N . ALA A 1 98 ? 19.720 0.915 -16.417 1.00 68.62 98 ALA A N 1
ATOM 830 C CA . ALA A 1 98 ? 18.492 1.422 -15.831 1.00 68.62 98 ALA A CA 1
ATOM 831 C C . ALA A 1 98 ? 17.712 0.308 -15.104 1.00 68.62 98 ALA A C 1
ATOM 833 O O . ALA A 1 98 ? 17.241 -0.667 -15.706 1.00 68.62 98 ALA A O 1
ATOM 834 N N . VAL A 1 99 ? 17.602 0.465 -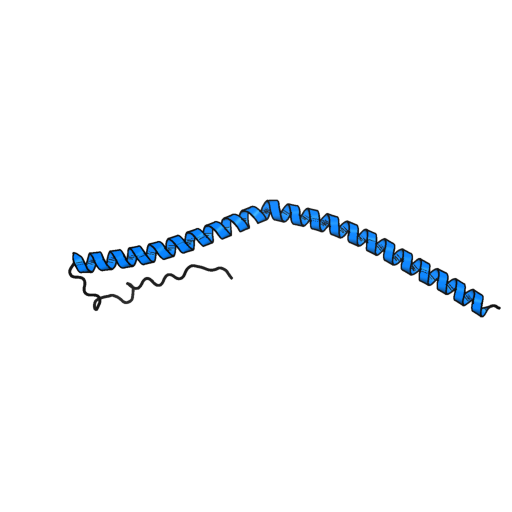13.786 1.00 70.62 99 VAL A N 1
ATOM 835 C CA . VAL A 1 99 ? 16.764 -0.351 -12.908 1.00 70.62 99 VAL A CA 1
ATOM 836 C C . VAL A 1 99 ? 15.412 0.353 -12.804 1.00 70.62 99 VAL A C 1
ATOM 838 O O . VAL A 1 99 ? 15.401 1.556 -12.530 1.00 70.62 99 VAL A O 1
ATOM 841 N N . PRO A 1 100 ? 14.281 -0.344 -13.027 1.00 70.38 100 PRO A N 1
ATOM 842 C CA . PRO A 1 100 ? 12.973 0.258 -12.828 1.00 70.38 100 PRO A CA 1
ATOM 843 C C . PRO A 1 100 ? 12.860 0.830 -11.418 1.00 70.38 100 PRO A C 1
ATOM 845 O O . PRO A 1 100 ? 13.137 0.127 -10.443 1.00 70.38 100 PRO A O 1
ATOM 848 N N . PHE A 1 101 ? 12.468 2.100 -11.317 1.00 74.00 101 PHE A N 1
ATOM 849 C CA . PHE A 1 101 ? 12.175 2.713 -10.029 1.00 74.00 101 PHE A CA 1
ATOM 850 C C . PHE A 1 101 ? 11.084 1.902 -9.322 1.00 74.00 101 PHE A C 1
ATOM 852 O O . PHE A 1 101 ? 10.074 1.559 -9.930 1.00 74.00 101 PHE A O 1
ATOM 859 N N . LYS A 1 102 ? 11.315 1.570 -8.051 1.00 68.19 102 LYS A N 1
ATOM 860 C CA . LYS A 1 102 ? 10.352 0.913 -7.164 1.00 68.19 102 LYS A CA 1
ATOM 861 C C . LYS A 1 102 ? 10.305 1.714 -5.867 1.00 68.19 102 LYS A C 1
ATOM 863 O O . LYS A 1 102 ? 11.257 1.615 -5.092 1.00 68.19 102 LYS A O 1
ATOM 868 N N . PRO A 1 103 ? 9.266 2.532 -5.646 1.00 65.19 103 PRO A N 1
ATOM 869 C CA . PRO A 1 103 ? 9.083 3.199 -4.362 1.00 65.19 103 PRO A CA 1
ATOM 870 C C . PRO A 1 103 ? 8.958 2.158 -3.254 1.00 65.19 103 PRO A C 1
ATOM 872 O O . PRO A 1 103 ? 8.297 1.137 -3.456 1.00 65.19 103 PRO A O 1
ATOM 875 N N . MET A 1 104 ? 9.646 2.406 -2.138 1.00 56.88 104 MET A N 1
ATOM 876 C CA . MET A 1 104 ? 9.453 1.654 -0.895 1.00 56.88 104 MET A CA 1
ATOM 877 C C . MET A 1 104 ? 8.121 2.024 -0.253 1.00 56.88 104 MET A C 1
ATOM 879 O O . MET A 1 104 ? 7.770 3.225 -0.313 1.00 56.88 104 MET A O 1
#

Sequence (104 aa):
MGTEIKADEKGIEDYEGEILRLKQRKEFLKKRIVQNQEWAAHYDKEFGPFVAKYDEFMKQMDVLYKNAKVKHADGLKLLMEHFDYHPEFKRWSDTFSAVPFKPM